Protein AF-A0A3M1WQV7-F1 (afdb_monomer)

Mean predicted aligned error: 16.61 Å

Radius of gyration: 27.79 Å; Cα contacts (8 Å, |Δi|>4): 25; chains: 1; bounding box: 55×57×76 Å

pLDDT: mean 74.97, std 19.87, range [42.56, 97.81]

Structure (mmCIF, N/CA/C/O backbone):
data_AF-A0A3M1WQV7-F1
#
_entry.id   AF-A0A3M1WQV7-F1
#
loop_
_atom_site.group_PDB
_atom_site.id
_atom_site.type_symbol
_atom_site.label_atom_id
_atom_site.label_alt_id
_atom_site.label_comp_id
_atom_site.label_asym_id
_atom_site.label_entity_id
_atom_site.label_seq_id
_atom_site.pdbx_PDB_ins_code
_atom_site.Cartn_x
_atom_site.Cartn_y
_atom_site.Cartn_z
_atom_site.occupancy
_atom_site.B_iso_or_equiv
_atom_site.auth_seq_id
_atom_site.auth_comp_id
_atom_site.auth_asym_id
_atom_site.auth_atom_id
_atom_site.pdbx_PDB_model_num
ATOM 1 N N . MET A 1 1 ? -29.072 -43.225 56.024 1.00 43.00 1 MET A N 1
ATOM 2 C CA . MET A 1 1 ? -28.104 -44.196 55.455 1.00 43.00 1 MET A CA 1
ATOM 3 C C . MET A 1 1 ? -27.394 -43.561 54.267 1.00 43.00 1 MET A C 1
ATOM 5 O O . MET A 1 1 ? -28.014 -43.328 53.242 1.00 43.00 1 MET A O 1
ATOM 9 N N . ILE A 1 2 ? -26.118 -43.218 54.442 1.00 43.78 2 ILE A N 1
ATOM 10 C CA . ILE A 1 2 ? -25.271 -42.478 53.493 1.00 43.78 2 ILE A CA 1
ATOM 11 C C . ILE A 1 2 ? -24.522 -43.495 52.623 1.00 43.78 2 ILE A C 1
ATOM 13 O O . ILE A 1 2 ? -23.682 -44.231 53.141 1.00 43.78 2 ILE A O 1
ATOM 17 N N . LYS A 1 3 ? -24.806 -43.568 51.316 1.00 45.84 3 LYS A N 1
ATOM 18 C CA . LYS A 1 3 ? -23.994 -44.373 50.387 1.00 45.84 3 LYS A CA 1
ATOM 19 C C . LYS A 1 3 ? -22.889 -43.504 49.786 1.00 45.84 3 LYS A C 1
ATOM 21 O O . LYS A 1 3 ? -23.144 -42.578 49.025 1.00 45.84 3 LYS A O 1
ATOM 26 N N . ARG A 1 4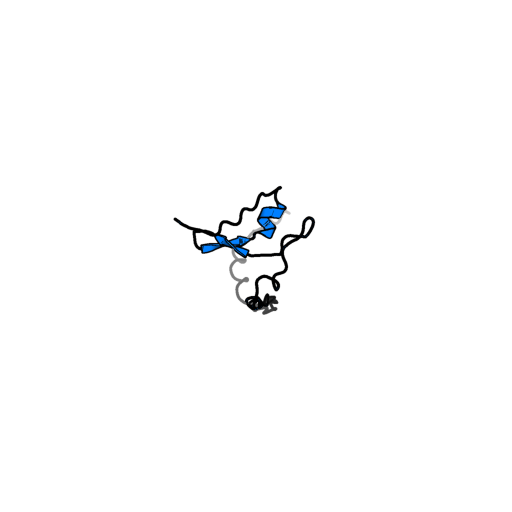 ? -21.653 -43.809 50.187 1.00 48.88 4 ARG A N 1
ATOM 27 C CA . ARG A 1 4 ? -20.410 -43.159 49.756 1.00 48.88 4 ARG A CA 1
ATOM 28 C C . ARG A 1 4 ? -20.194 -43.304 48.249 1.00 48.88 4 ARG A C 1
ATOM 30 O O . ARG A 1 4 ? -20.182 -44.413 47.718 1.00 48.88 4 ARG A O 1
ATOM 37 N N . ALA A 1 5 ? -19.947 -42.168 47.605 1.00 50.50 5 ALA A N 1
ATOM 38 C CA . ALA A 1 5 ? -19.435 -42.061 46.250 1.00 50.50 5 ALA A CA 1
ATOM 39 C C . ALA A 1 5 ? -18.046 -42.712 46.146 1.00 50.50 5 ALA A C 1
ATOM 41 O O . ALA A 1 5 ? -17.135 -42.373 46.901 1.00 50.50 5 ALA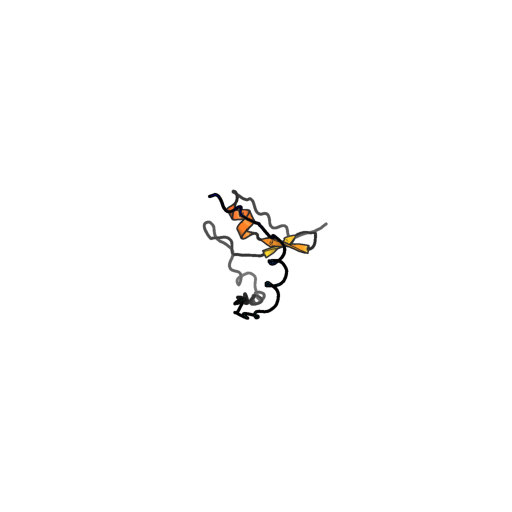 A O 1
ATOM 42 N N . ARG A 1 6 ? -17.874 -43.623 45.187 1.00 53.28 6 ARG A N 1
ATOM 43 C CA . ARG A 1 6 ? -16.564 -44.114 44.749 1.00 53.28 6 ARG A CA 1
ATOM 44 C C . ARG A 1 6 ? -16.288 -43.514 43.376 1.00 53.28 6 ARG A C 1
ATOM 46 O O . ARG A 1 6 ? -16.894 -43.914 42.390 1.00 53.28 6 ARG A O 1
ATOM 53 N N . ARG A 1 7 ? -15.417 -42.503 43.339 1.00 51.78 7 ARG A N 1
ATOM 54 C CA . ARG A 1 7 ? -14.871 -41.928 42.104 1.00 51.78 7 ARG A CA 1
ATOM 55 C C . ARG A 1 7 ? -13.813 -42.904 41.584 1.00 51.78 7 ARG A C 1
ATOM 57 O O . ARG A 1 7 ? -12.832 -43.140 42.279 1.00 51.78 7 ARG A O 1
ATOM 64 N N . CYS A 1 8 ? -14.017 -43.481 40.403 1.00 42.56 8 CYS A N 1
ATOM 65 C CA . CYS A 1 8 ? -13.009 -44.282 39.706 1.00 42.56 8 CYS A CA 1
ATOM 66 C C . CYS A 1 8 ? -12.571 -43.484 38.469 1.00 42.56 8 CYS A C 1
ATOM 68 O O . CYS A 1 8 ? -13.192 -43.531 37.410 1.00 42.56 8 CYS A O 1
ATOM 70 N N . ALA A 1 9 ? -11.576 -42.621 38.676 1.00 53.91 9 ALA A N 1
ATOM 71 C CA . ALA A 1 9 ? -11.070 -41.648 37.714 1.00 53.91 9 ALA A CA 1
ATOM 72 C C . ALA A 1 9 ? -10.002 -42.271 36.801 1.00 53.91 9 ALA A C 1
ATOM 74 O O . ALA A 1 9 ? -8.838 -41.884 36.844 1.00 53.91 9 ALA A O 1
ATOM 75 N N . THR A 1 10 ? -10.376 -43.273 36.004 1.00 55.19 10 THR A N 1
ATOM 76 C CA . THR A 1 10 ? -9.401 -43.957 35.128 1.00 55.19 10 THR A CA 1
ATOM 77 C C . THR A 1 10 ? -9.970 -44.412 33.781 1.00 55.19 10 THR A C 1
ATOM 79 O O . THR A 1 10 ? -9.321 -45.161 33.065 1.00 55.19 10 THR A O 1
ATOM 82 N N . GLY A 1 11 ? -11.165 -43.943 33.402 1.00 48.50 11 GLY A N 1
ATOM 83 C CA . GLY A 1 11 ? -11.864 -44.377 32.179 1.00 48.50 11 GLY A CA 1
ATOM 84 C C . GLY A 1 11 ? -11.984 -43.340 31.055 1.00 48.50 11 GLY A C 1
ATOM 85 O O . GLY A 1 11 ? -12.679 -43.603 30.084 1.00 48.50 11 GLY A O 1
ATOM 86 N N . TRP A 1 12 ? -11.369 -42.158 31.175 1.00 43.09 12 TRP A N 1
ATOM 87 C CA . TRP A 1 12 ? -11.571 -41.046 30.221 1.00 43.09 12 TRP A CA 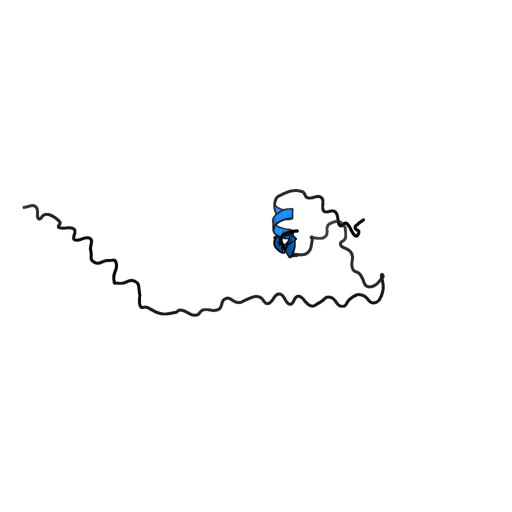1
ATOM 88 C C . TRP A 1 12 ? -10.462 -40.883 29.171 1.00 43.09 12 TRP A C 1
ATOM 90 O O . TRP A 1 12 ? -10.616 -40.101 28.240 1.00 43.09 12 TRP A O 1
ATOM 100 N N . VAL A 1 13 ? -9.360 -41.628 29.277 1.00 52.09 13 VAL A N 1
ATOM 101 C CA . VAL A 1 13 ? -8.191 -41.450 28.392 1.00 52.09 13 VAL A CA 1
ATOM 102 C C . VAL A 1 13 ? -8.311 -42.238 27.074 1.00 52.09 13 VAL A C 1
ATOM 104 O O . VAL A 1 13 ? -7.563 -41.985 26.139 1.00 52.09 13 VAL A O 1
ATOM 107 N N . VAL A 1 14 ? -9.280 -43.151 26.940 1.00 55.16 14 VAL A N 1
ATOM 108 C CA . VAL A 1 14 ? -9.330 -44.111 25.812 1.00 55.16 14 VAL A CA 1
ATOM 109 C C . VAL A 1 14 ? -10.509 -43.874 24.841 1.00 55.16 14 VAL A C 1
ATOM 111 O O . VAL A 1 14 ? -10.645 -44.589 23.856 1.00 55.16 14 VAL A O 1
ATOM 114 N N . LEU A 1 15 ? -11.332 -42.833 25.034 1.00 49.44 15 LEU A N 1
ATOM 115 C CA . LEU A 1 15 ? -12.509 -42.539 24.184 1.00 49.44 15 LEU A CA 1
ATOM 116 C C . LEU A 1 15 ? -12.312 -41.358 23.202 1.00 49.44 15 LEU A C 1
ATOM 118 O O . LEU A 1 15 ? -13.283 -40.806 22.699 1.00 49.44 15 LEU A O 1
ATOM 122 N N . LEU A 1 16 ? -11.076 -40.929 22.928 1.00 54.38 16 LEU A N 1
ATOM 123 C CA . LEU A 1 16 ? -10.809 -39.663 22.216 1.00 54.38 16 LEU A CA 1
ATOM 124 C C . LEU A 1 16 ? -9.932 -39.801 20.962 1.00 54.38 16 LEU A C 1
ATOM 126 O O . LEU A 1 16 ? -9.248 -38.852 20.594 1.00 54.38 16 LEU A O 1
ATOM 130 N N . LEU A 1 17 ? -9.924 -40.967 20.302 1.00 54.59 17 LEU A N 1
ATOM 131 C CA . LEU A 1 17 ? -9.009 -41.195 19.173 1.00 54.59 17 LEU A CA 1
ATOM 132 C C . LEU A 1 17 ? -9.612 -41.646 17.842 1.00 54.59 17 LEU A C 1
ATOM 134 O O . LEU A 1 17 ? -8.868 -41.707 16.871 1.00 54.59 17 LEU A O 1
ATOM 138 N N . ILE A 1 18 ? -10.913 -41.923 17.716 1.00 58.59 18 ILE A N 1
ATOM 139 C CA . ILE A 1 18 ? -11.437 -42.395 16.422 1.00 58.59 18 ILE A CA 1
ATOM 140 C C . ILE A 1 18 ? -12.858 -41.886 16.175 1.00 58.59 18 ILE A C 1
ATOM 142 O O . ILE A 1 18 ? -13.821 -42.611 16.376 1.00 58.59 18 ILE A O 1
ATOM 146 N N . LEU A 1 19 ? -12.981 -40.635 15.729 1.00 52.44 19 LEU A N 1
ATOM 147 C CA . LEU A 1 19 ? -14.093 -40.154 14.902 1.00 52.44 19 LEU A CA 1
ATOM 148 C C . LEU A 1 19 ? -13.592 -38.961 14.074 1.00 52.44 19 LEU A C 1
ATOM 150 O O . LEU A 1 19 ? -13.637 -37.810 14.494 1.00 52.44 19 LEU A O 1
ATOM 154 N N . SER A 1 20 ? -13.090 -39.312 12.885 1.00 51.59 20 SER A N 1
ATOM 155 C CA . SER A 1 20 ? -13.412 -38.657 11.608 1.00 51.59 20 SER A CA 1
ATOM 156 C C . SER A 1 20 ? -13.296 -37.130 11.594 1.00 51.59 20 SER A C 1
ATOM 158 O O . SER A 1 20 ? -14.224 -36.411 11.942 1.00 51.59 20 SER A O 1
ATOM 160 N N . VAL A 1 21 ? -12.152 -36.588 11.175 1.00 58.44 21 VAL A N 1
ATOM 161 C CA . VAL A 1 21 ? -11.898 -36.330 9.740 1.00 58.44 21 VAL A CA 1
ATOM 162 C C . VAL A 1 21 ? -13.095 -35.609 9.102 1.00 58.44 21 VAL A C 1
ATOM 164 O O . VAL A 1 21 ? -13.757 -36.121 8.206 1.00 58.44 21 VAL A O 1
ATOM 167 N N . GLY A 1 22 ? -13.383 -34.406 9.598 1.00 50.22 22 GLY A N 1
ATOM 168 C CA . GLY A 1 22 ? -14.128 -33.397 8.858 1.00 50.22 22 GLY A CA 1
ATOM 169 C C . GLY A 1 22 ? -13.141 -32.599 8.015 1.00 50.22 22 GLY A C 1
ATOM 170 O O . GLY A 1 22 ? -12.529 -31.656 8.508 1.00 50.22 22 GLY A O 1
ATOM 171 N N . TRP A 1 23 ? -12.959 -32.995 6.756 1.00 55.50 23 TRP A N 1
ATOM 172 C CA . TRP A 1 23 ? -12.460 -32.070 5.744 1.00 55.50 23 TRP A CA 1
ATOM 173 C C . TRP A 1 23 ? -13.530 -30.997 5.585 1.00 55.50 23 TRP A C 1
ATOM 175 O O . TRP A 1 23 ? -14.649 -31.308 5.190 1.00 55.50 23 TRP A O 1
ATOM 185 N N . SER A 1 24 ? -13.217 -29.748 5.896 1.00 54.47 24 SER A N 1
ATOM 186 C CA . SER A 1 24 ? -14.028 -28.645 5.398 1.00 54.47 24 S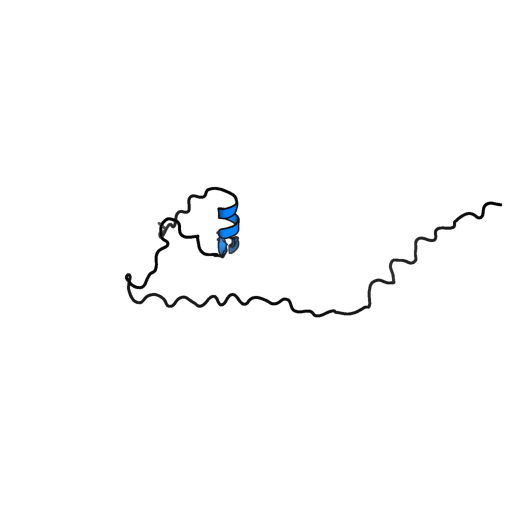ER A CA 1
ATOM 187 C C . SER A 1 24 ? -13.121 -27.468 5.122 1.00 54.47 24 SER A C 1
ATOM 189 O O . SER A 1 24 ? -12.773 -26.717 6.028 1.00 54.47 24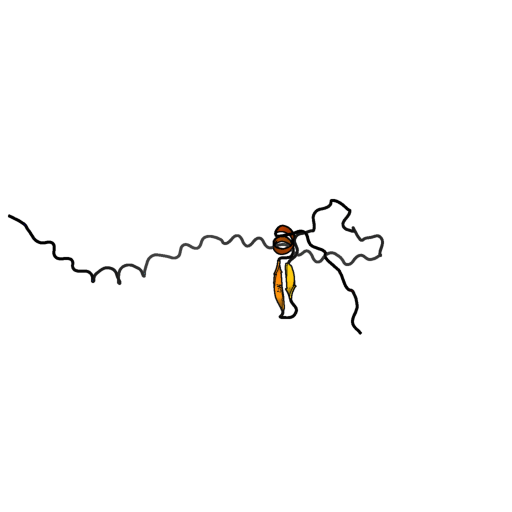 SER A O 1
ATOM 191 N N . GLN A 1 25 ? -12.708 -27.411 3.854 1.00 54.94 25 GLN A N 1
ATOM 192 C CA . GLN A 1 25 ? -12.396 -26.210 3.091 1.00 54.94 25 GLN A CA 1
ATOM 193 C C . GLN A 1 25 ? -11.849 -25.043 3.926 1.00 54.94 25 GLN A C 1
ATOM 195 O O . GLN A 1 25 ? -12.577 -24.162 4.374 1.00 54.94 25 GLN A O 1
ATOM 200 N N . GLY A 1 26 ? -10.527 -24.999 4.078 1.00 48.66 26 GLY A N 1
ATOM 201 C CA . GLY A 1 26 ? -9.886 -23.695 4.109 1.00 48.66 26 GLY A CA 1
ATOM 202 C C . GLY A 1 26 ? -10.027 -23.125 2.705 1.00 48.66 26 GLY A C 1
ATOM 203 O O . GLY A 1 26 ? -9.299 -23.559 1.810 1.00 48.66 26 GLY A O 1
ATOM 204 N N . ASP A 1 27 ? -10.979 -22.216 2.498 1.00 56.97 27 ASP A N 1
ATOM 205 C CA . ASP A 1 27 ? -10.991 -21.347 1.326 1.00 56.97 27 ASP A CA 1
ATOM 206 C C . ASP A 1 27 ? -9.716 -20.508 1.395 1.00 56.97 27 ASP A C 1
ATOM 208 O O . ASP A 1 27 ? -9.654 -19.437 1.994 1.00 56.97 27 ASP A O 1
ATOM 212 N N . GLY A 1 28 ? -8.634 -21.062 0.853 1.00 52.97 28 GLY A N 1
ATOM 213 C CA . GLY A 1 28 ? -7.442 -20.303 0.563 1.00 52.97 28 GLY A CA 1
ATOM 214 C C . GLY A 1 28 ? -7.837 -19.306 -0.505 1.00 52.97 28 GLY A C 1
ATOM 215 O O . GLY A 1 28 ? -7.837 -19.655 -1.687 1.00 52.97 28 GLY A 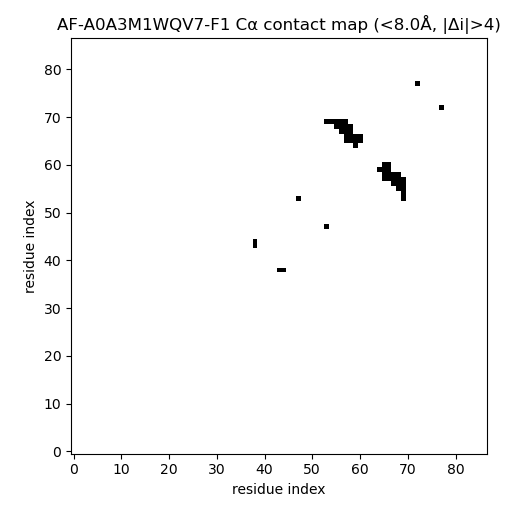O 1
ATOM 216 N N . GLU A 1 29 ? -8.190 -18.088 -0.091 1.00 56.06 29 GLU A N 1
ATOM 217 C CA . GLU A 1 29 ? -8.158 -16.920 -0.955 1.00 56.06 29 GLU A CA 1
ATOM 218 C C . GLU A 1 29 ? -6.771 -16.909 -1.593 1.00 56.06 29 GLU A C 1
ATOM 220 O O . GLU A 1 29 ? -5.764 -16.516 -1.000 1.00 56.06 29 GLU A O 1
ATOM 225 N N . ARG A 1 30 ? -6.690 -17.439 -2.814 1.00 55.25 30 ARG A N 1
ATOM 226 C CA . ARG A 1 30 ? -5.545 -17.227 -3.674 1.00 55.25 30 ARG A CA 1
ATOM 227 C C . ARG A 1 30 ? -5.606 -15.747 -3.986 1.00 55.25 30 ARG A C 1
ATOM 229 O O . ARG A 1 30 ? -6.268 -15.347 -4.938 1.00 55.25 30 ARG A O 1
ATOM 236 N N . SER A 1 31 ? -4.939 -14.941 -3.165 1.00 58.88 31 SER A N 1
ATOM 237 C CA . SER A 1 31 ? -4.522 -13.603 -3.542 1.00 58.88 31 SER A CA 1
ATOM 238 C C . SER A 1 31 ? -3.808 -13.775 -4.868 1.00 58.88 31 SER A C 1
ATOM 240 O O . SER A 1 31 ? -2.671 -14.248 -4.923 1.00 58.88 31 SER A O 1
ATOM 242 N N . HIS A 1 32 ? -4.522 -13.499 -5.957 1.00 50.12 32 HIS A N 1
ATOM 243 C CA . HIS A 1 32 ? -3.942 -13.390 -7.273 1.00 50.12 32 HIS A CA 1
ATOM 244 C C . HIS A 1 32 ? -2.980 -12.219 -7.157 1.00 50.12 32 HIS A C 1
ATOM 246 O O . HIS A 1 32 ? -3.353 -11.070 -7.381 1.00 50.12 32 HIS A O 1
ATOM 252 N N . HIS A 1 33 ? -1.738 -12.503 -6.768 1.00 54.81 33 HIS A N 1
ATOM 253 C CA . HIS A 1 33 ? -0.631 -11.589 -6.933 1.00 54.81 33 HIS A CA 1
ATOM 254 C C . HIS A 1 33 ? -0.400 -11.535 -8.440 1.00 54.81 33 HIS A C 1
ATOM 256 O O . HIS A 1 33 ? 0.517 -12.152 -8.977 1.00 54.81 33 HIS A O 1
ATOM 262 N N . ARG A 1 34 ? -1.323 -10.880 -9.156 1.00 59.12 34 ARG A N 1
ATOM 263 C CA . ARG A 1 34 ? -1.165 -10.533 -10.556 1.00 59.12 34 ARG A CA 1
ATOM 264 C C . ARG A 1 34 ? 0.145 -9.773 -10.563 1.00 59.12 34 ARG A C 1
ATOM 266 O O . ARG A 1 34 ? 0.236 -8.721 -9.936 1.00 59.12 34 ARG A O 1
ATOM 273 N N . ALA A 1 35 ? 1.182 -10.371 -11.144 1.00 61.09 35 ALA A N 1
ATOM 274 C CA . ALA A 1 35 ? 2.408 -9.650 -11.406 1.00 61.09 35 ALA A CA 1
ATOM 275 C C . ALA A 1 35 ? 1.957 -8.408 -12.170 1.00 61.09 35 ALA A C 1
ATOM 277 O O . ALA A 1 35 ? 1.402 -8.528 -13.267 1.00 61.09 35 ALA A O 1
ATOM 278 N N . ALA A 1 36 ? 2.025 -7.248 -11.514 1.00 65.75 36 ALA A N 1
ATOM 279 C CA . ALA A 1 36 ? 1.690 -6.000 -12.163 1.00 65.75 36 ALA A CA 1
ATOM 280 C C . ALA A 1 36 ? 2.568 -5.956 -13.411 1.00 65.75 36 ALA A C 1
ATOM 282 O O . ALA A 1 36 ? 3.773 -6.212 -13.318 1.00 65.75 36 ALA A O 1
ATOM 283 N N . ALA A 1 37 ? 1.950 -5.751 -14.576 1.00 75.31 37 ALA A N 1
ATOM 284 C CA . ALA A 1 37 ? 2.717 -5.559 -15.793 1.00 75.31 37 ALA A CA 1
ATOM 285 C C . ALA A 1 37 ? 3.727 -4.451 -15.492 1.00 75.31 37 ALA A C 1
ATOM 287 O O . ALA A 1 37 ? 3.333 -3.403 -14.973 1.00 75.31 37 ALA A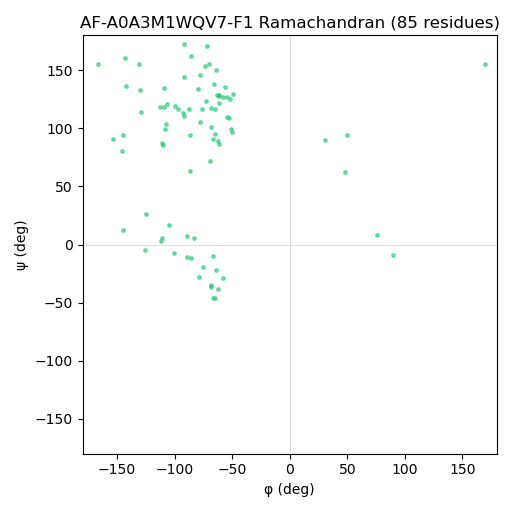 O 1
ATOM 288 N N . ILE A 1 38 ? 5.016 -4.721 -15.711 1.00 79.44 38 ILE A N 1
ATOM 289 C CA . ILE A 1 38 ? 6.026 -3.691 -15.498 1.00 79.44 38 ILE A CA 1
ATOM 290 C C . ILE A 1 38 ? 5.676 -2.562 -16.472 1.00 79.44 38 ILE A C 1
ATOM 292 O O . ILE A 1 38 ? 5.572 -2.839 -17.669 1.00 79.44 38 ILE A O 1
ATOM 296 N N . PRO A 1 39 ? 5.434 -1.336 -15.979 1.00 83.62 39 PRO A N 1
ATOM 297 C CA . PRO A 1 39 ? 5.058 -0.219 -16.834 1.00 83.62 39 PRO A CA 1
ATOM 298 C C . PRO A 1 39 ? 6.110 -0.009 -17.927 1.00 83.62 39 PRO A C 1
ATOM 300 O O . PRO A 1 39 ? 7.308 -0.037 -17.637 1.00 83.62 39 PRO A O 1
ATOM 303 N N . ASN A 1 40 ? 5.684 0.208 -19.174 1.00 88.38 40 ASN A N 1
ATOM 304 C CA . ASN A 1 40 ? 6.619 0.420 -20.288 1.00 88.38 40 ASN A CA 1
ATOM 305 C C . ASN A 1 40 ? 7.247 1.818 -20.244 1.00 88.38 40 ASN A C 1
ATOM 307 O O . ASN A 1 40 ? 8.290 2.067 -20.850 1.00 88.38 40 ASN A O 1
ATOM 311 N N . SER A 1 41 ? 6.611 2.740 -19.521 1.00 88.56 41 SER A N 1
ATOM 312 C CA . SER A 1 41 ? 7.058 4.114 -19.354 1.00 88.56 41 SER A CA 1
ATOM 313 C C . SER A 1 41 ? 6.773 4.636 -17.946 1.00 88.56 41 SER A C 1
ATOM 315 O O . SER A 1 41 ? 5.907 4.141 -17.224 1.00 88.56 41 SER A O 1
ATOM 317 N N . ALA A 1 42 ? 7.479 5.699 -17.556 1.00 83.44 42 ALA A N 1
ATOM 318 C CA . ALA A 1 42 ? 7.274 6.357 -16.266 1.00 83.44 42 ALA A CA 1
ATOM 319 C C . ALA A 1 42 ? 5.906 7.059 -16.131 1.00 83.44 42 ALA A C 1
ATOM 321 O O . ALA A 1 42 ? 5.562 7.484 -15.038 1.00 83.44 42 ALA A O 1
ATOM 322 N N . HIS A 1 43 ? 5.131 7.198 -17.211 1.00 82.56 43 HIS A N 1
ATOM 323 C CA . HIS A 1 43 ? 3.788 7.789 -17.163 1.00 82.56 43 HIS A CA 1
ATOM 324 C C . HIS A 1 43 ? 2.692 6.745 -16.897 1.00 82.56 43 HIS A C 1
ATOM 326 O O . HIS A 1 43 ? 1.558 7.108 -16.612 1.00 82.56 43 HIS A O 1
ATOM 332 N N . GLU A 1 44 ? 3.023 5.454 -16.968 1.00 86.75 44 GLU A N 1
ATOM 333 C CA . GLU A 1 44 ? 2.090 4.339 -16.756 1.00 86.75 44 GLU A CA 1
ATOM 334 C C . GLU A 1 44 ? 2.000 3.897 -15.280 1.00 86.75 44 GLU A C 1
ATOM 336 O O . GLU A 1 44 ? 1.367 2.888 -14.970 1.00 86.75 44 GLU A O 1
ATOM 341 N N . ILE A 1 45 ? 2.630 4.631 -14.353 1.00 83.56 45 ILE A N 1
ATOM 342 C CA . ILE A 1 45 ? 2.517 4.385 -12.908 1.00 83.56 45 ILE A CA 1
ATOM 343 C C . ILE A 1 45 ? 1.381 5.204 -12.283 1.00 83.56 45 ILE A C 1
ATOM 345 O O . ILE A 1 45 ? 1.174 6.366 -12.622 1.00 83.56 45 ILE A O 1
ATOM 349 N N . CYS A 1 46 ? 0.700 4.618 -11.296 1.00 84.75 46 CYS A N 1
ATOM 350 C CA . CYS A 1 46 ? -0.290 5.301 -10.461 1.00 84.75 46 CYS A CA 1
ATOM 351 C C . CYS A 1 46 ? 0.288 5.489 -9.045 1.00 84.75 46 CYS A C 1
ATOM 353 O O . CYS A 1 46 ? 0.307 4.521 -8.279 1.00 84.75 46 CYS A O 1
ATOM 355 N N . PRO A 1 47 ? 0.822 6.674 -8.692 1.00 86.31 47 PRO A N 1
ATOM 356 C CA . PRO A 1 47 ? 1.340 6.927 -7.349 1.00 86.31 47 PRO A CA 1
ATOM 357 C C . PRO A 1 47 ? 0.208 7.011 -6.317 1.00 86.31 47 PRO A C 1
ATOM 359 O O . PRO A 1 47 ? -0.915 7.376 -6.654 1.00 86.31 47 PRO A O 1
ATOM 362 N N . LEU A 1 48 ? 0.530 6.727 -5.052 1.00 89.38 48 LEU A N 1
ATOM 363 C CA . LEU A 1 48 ? -0.397 6.920 -3.935 1.00 89.38 48 LEU A CA 1
ATOM 364 C C . LEU A 1 48 ? -0.558 8.422 -3.645 1.00 89.38 48 LEU A C 1
ATOM 366 O O . LEU A 1 48 ? 0.434 9.110 -3.388 1.00 89.38 48 LEU A O 1
ATOM 370 N N . LEU A 1 49 ? -1.792 8.925 -3.674 1.00 92.19 49 LEU A N 1
ATOM 371 C CA . LEU A 1 49 ? -2.106 10.329 -3.397 1.00 92.19 49 LEU A CA 1
ATOM 372 C C . LEU A 1 49 ? -2.291 10.598 -1.895 1.00 92.19 49 LEU A C 1
ATOM 374 O O . LEU A 1 49 ? -2.524 9.702 -1.083 1.00 92.19 49 LEU A O 1
ATOM 378 N N . VAL A 1 50 ? -2.212 11.874 -1.507 1.00 93.62 50 VAL A N 1
ATOM 379 C CA . VAL A 1 50 ? -2.472 12.294 -0.122 1.00 93.62 50 VAL A CA 1
ATOM 380 C C . VAL A 1 50 ? -3.924 11.984 0.248 1.00 93.62 50 VAL A C 1
ATOM 382 O O . VAL A 1 50 ? -4.850 12.383 -0.451 1.00 93.62 50 VAL A O 1
ATOM 385 N N . GLY A 1 51 ? -4.114 11.295 1.374 1.00 93.94 51 GLY A N 1
ATOM 386 C CA . GLY A 1 51 ? -5.430 10.867 1.855 1.00 93.94 51 GLY A CA 1
ATOM 387 C C . GLY A 1 51 ? -5.869 9.491 1.348 1.00 93.94 51 GLY A C 1
ATOM 388 O O . GLY A 1 51 ? -6.847 8.948 1.863 1.00 93.94 51 GLY A O 1
ATOM 389 N N . GLU A 1 52 ? -5.144 8.887 0.403 1.00 93.75 52 GLU A N 1
ATOM 390 C CA . GLU A 1 52 ? -5.397 7.506 -0.000 1.00 93.75 52 GLU A CA 1
ATOM 391 C C . GLU A 1 52 ? -4.926 6.506 1.059 1.00 93.75 52 GLU A C 1
ATOM 393 O O . GLU A 1 52 ? -4.018 6.754 1.858 1.00 93.75 52 GLU A O 1
ATOM 398 N N . ARG A 1 53 ? -5.565 5.332 1.066 1.00 91.62 53 ARG A N 1
ATOM 399 C CA . ARG A 1 53 ? -5.186 4.239 1.961 1.00 91.62 53 ARG A CA 1
ATOM 400 C C . ARG A 1 53 ? -3.972 3.515 1.405 1.00 91.62 53 ARG A C 1
ATOM 402 O O . ARG A 1 53 ? -3.961 3.123 0.242 1.00 91.62 53 ARG A O 1
ATOM 409 N N . VAL A 1 54 ? -2.997 3.258 2.273 1.00 92.50 54 VAL A N 1
ATOM 410 C CA . VAL A 1 54 ? -1.857 2.398 1.944 1.00 92.50 54 VAL A CA 1
ATOM 411 C C . VAL A 1 54 ? -2.384 1.014 1.532 1.00 92.50 54 VAL A C 1
ATOM 413 O O . VAL A 1 54 ? -3.169 0.429 2.288 1.00 92.50 54 VAL A O 1
ATOM 416 N N . PRO A 1 55 ? -1.989 0.482 0.362 1.00 90.62 55 PRO A N 1
ATOM 417 C CA . PRO A 1 55 ? -2.442 -0.826 -0.094 1.00 90.62 55 PRO A CA 1
ATOM 418 C C . PRO A 1 55 ? -1.947 -1.936 0.835 1.00 90.62 55 PRO A C 1
ATOM 420 O O . PRO A 1 55 ? -0.873 -1.842 1.435 1.00 90.62 55 PRO A O 1
ATOM 423 N N . SER A 1 56 ? -2.726 -3.013 0.931 1.00 92.19 56 SER A N 1
ATOM 424 C CA . SER A 1 56 ? -2.339 -4.181 1.716 1.00 92.19 56 SER A CA 1
ATOM 425 C C . SER A 1 56 ? -1.158 -4.896 1.078 1.00 92.19 56 SER A C 1
ATOM 427 O O . SER A 1 56 ? -1.248 -5.389 -0.045 1.00 92.19 56 SER A O 1
ATOM 429 N N . VAL A 1 57 ? -0.039 -4.938 1.802 1.00 93.06 57 VAL A N 1
ATOM 430 C CA . VAL A 1 57 ? 1.203 -5.551 1.331 1.00 93.06 57 VAL A CA 1
ATOM 431 C C . VAL A 1 57 ? 1.922 -6.270 2.466 1.00 93.06 57 VAL A C 1
ATOM 433 O O . VAL A 1 57 ? 2.061 -5.757 3.579 1.00 93.06 57 VAL A O 1
ATOM 436 N N . THR A 1 58 ? 2.417 -7.466 2.160 1.00 95.44 58 THR A N 1
ATOM 437 C CA . THR A 1 58 ? 3.332 -8.210 3.025 1.00 95.44 58 THR A CA 1
ATOM 438 C C . THR A 1 58 ? 4.753 -8.023 2.512 1.00 95.44 58 THR A C 1
ATOM 440 O O . THR A 1 58 ? 5.074 -8.385 1.381 1.00 95.44 58 THR A O 1
ATOM 443 N N . LEU A 1 59 ? 5.608 -7.447 3.350 1.00 95.50 59 LEU A N 1
ATOM 444 C CA . LEU A 1 59 ? 7.031 -7.274 3.087 1.00 95.50 59 LEU A CA 1
ATOM 445 C C . LEU A 1 59 ? 7.823 -8.466 3.631 1.00 95.50 59 LEU A C 1
ATOM 447 O O . LEU A 1 59 ? 7.296 -9.322 4.344 1.00 95.50 59 LEU A O 1
ATOM 451 N N . LYS A 1 60 ? 9.115 -8.503 3.317 1.00 96.25 60 LYS A N 1
ATOM 452 C CA . LYS A 1 60 ? 10.071 -9.420 3.940 1.00 96.25 60 LYS A CA 1
ATOM 453 C C . LYS A 1 60 ? 11.003 -8.623 4.841 1.00 96.25 60 LYS A C 1
ATOM 455 O O . LYS A 1 60 ? 11.494 -7.571 4.436 1.00 96.25 60 LYS A O 1
ATOM 460 N N . THR A 1 61 ? 11.242 -9.112 6.052 1.00 95.81 61 THR A N 1
ATOM 461 C CA . THR A 1 61 ? 12.301 -8.574 6.911 1.00 95.81 61 THR A CA 1
ATOM 462 C C . THR A 1 61 ? 13.675 -8.981 6.379 1.00 95.81 61 THR A C 1
ATOM 464 O O . THR A 1 61 ? 13.785 -9.835 5.497 1.00 95.81 61 THR A O 1
ATOM 467 N N . VAL A 1 62 ? 14.737 -8.411 6.955 1.00 93.81 62 VAL A N 1
ATOM 468 C CA . VAL A 1 62 ? 16.129 -8.785 6.644 1.00 93.81 62 VAL A CA 1
ATOM 469 C C . VAL A 1 62 ? 16.420 -10.270 6.890 1.00 93.81 62 VAL A C 1
ATOM 471 O O . VAL A 1 62 ? 17.207 -10.866 6.166 1.00 93.81 62 VAL A O 1
ATOM 474 N N . ASP A 1 63 ? 15.710 -10.892 7.836 1.00 97.00 63 ASP A N 1
ATOM 475 C CA . ASP A 1 63 ? 15.806 -12.329 8.131 1.00 97.00 63 ASP A CA 1
ATOM 476 C C . ASP A 1 63 ? 14.942 -13.194 7.189 1.00 97.00 63 ASP A C 1
ATOM 478 O O . ASP A 1 63 ? 14.756 -14.385 7.425 1.00 97.00 63 ASP A O 1
ATOM 482 N N . GLY A 1 64 ? 14.308 -12.594 6.176 1.00 96.31 64 GLY A N 1
ATOM 483 C CA . GLY A 1 64 ? 13.403 -13.278 5.251 1.00 96.31 64 GLY A CA 1
ATOM 484 C C . GLY A 1 64 ? 12.016 -13.604 5.818 1.00 96.31 64 GLY A C 1
ATOM 485 O O . GLY A 1 64 ? 11.239 -14.292 5.156 1.00 96.31 64 GLY A O 1
ATOM 486 N N . ARG A 1 65 ? 11.669 -13.112 7.015 1.00 97.81 65 ARG A N 1
ATOM 487 C CA . ARG A 1 65 ? 10.357 -13.358 7.638 1.00 97.81 65 ARG A CA 1
ATOM 488 C C . ARG A 1 65 ? 9.274 -12.467 7.018 1.00 97.81 65 ARG A C 1
ATOM 490 O O . ARG A 1 65 ? 9.573 -11.325 6.666 1.00 97.81 65 ARG A O 1
ATOM 497 N N . PRO A 1 66 ? 8.021 -12.939 6.903 1.00 97.38 66 PRO A N 1
ATOM 498 C CA . PRO A 1 66 ? 6.921 -12.099 6.447 1.00 97.38 66 PRO A CA 1
ATOM 499 C C . PRO A 1 66 ? 6.635 -10.982 7.459 1.00 97.38 66 PRO A C 1
ATOM 501 O O . PRO A 1 66 ? 6.621 -11.208 8.669 1.00 97.38 66 PRO A O 1
ATOM 504 N N . PHE A 1 67 ? 6.391 -9.777 6.954 1.00 97.12 67 PHE A N 1
ATOM 505 C CA . PHE A 1 67 ? 6.035 -8.598 7.733 1.00 97.12 67 PHE A CA 1
ATOM 506 C C . PHE A 1 67 ? 4.779 -7.955 7.147 1.00 97.12 67 PHE A C 1
ATOM 508 O O . PHE A 1 67 ? 4.798 -7.449 6.026 1.00 97.12 67 PHE A O 1
ATOM 515 N N . ASP A 1 68 ? 3.683 -7.975 7.902 1.00 96.94 68 ASP A N 1
ATOM 516 C CA . ASP A 1 68 ? 2.436 -7.315 7.516 1.00 96.94 68 ASP A CA 1
ATOM 517 C C . ASP A 1 68 ? 2.541 -5.803 7.763 1.00 96.94 68 ASP A C 1
ATOM 519 O O . ASP A 1 68 ? 2.503 -5.328 8.905 1.00 96.94 68 ASP A O 1
ATOM 523 N N . LEU A 1 69 ? 2.686 -5.042 6.675 1.00 96.75 69 LEU A N 1
ATOM 524 C CA . LEU A 1 69 ? 2.805 -3.591 6.746 1.00 96.75 69 LEU A CA 1
ATOM 525 C C . LEU A 1 69 ? 1.492 -2.936 7.197 1.00 96.75 69 LEU A C 1
ATOM 527 O O . LEU A 1 69 ? 1.522 -1.967 7.956 1.00 96.75 69 LEU A O 1
ATOM 531 N N . SER A 1 70 ? 0.343 -3.464 6.769 1.00 95.12 70 SER A N 1
ATOM 532 C CA . SER A 1 70 ? -0.970 -2.912 7.110 1.00 95.12 70 SER A CA 1
ATOM 533 C C . SER A 1 70 ? -1.247 -3.029 8.603 1.00 95.12 70 SER A C 1
ATOM 535 O O . SER A 1 70 ? -1.633 -2.043 9.235 1.00 95.12 70 SER A O 1
ATOM 537 N N . ALA A 1 71 ? -0.971 -4.197 9.188 1.00 95.88 71 ALA A N 1
ATOM 538 C CA . ALA A 1 71 ? -1.094 -4.399 10.628 1.00 95.88 71 ALA A CA 1
ATOM 539 C C . ALA A 1 71 ? -0.144 -3.483 11.417 1.00 95.88 71 ALA A C 1
ATOM 541 O O . ALA A 1 71 ? -0.515 -2.955 12.466 1.00 95.88 71 ALA A O 1
ATOM 542 N N . ALA A 1 72 ? 1.077 -3.258 10.922 1.00 95.75 72 ALA A N 1
ATOM 543 C CA . ALA A 1 72 ? 2.044 -2.389 11.585 1.00 95.75 72 ALA A CA 1
ATOM 544 C C . ALA A 1 72 ? 1.610 -0.912 11.594 1.00 95.75 72 ALA A C 1
ATOM 546 O O . ALA A 1 72 ? 1.667 -0.275 12.649 1.00 95.75 72 ALA A O 1
ATOM 547 N N . ILE A 1 73 ? 1.142 -0.389 10.454 1.00 95.69 73 ILE A N 1
ATOM 548 C CA . ILE A 1 73 ? 0.697 1.007 10.307 1.00 95.69 73 ILE A CA 1
ATOM 549 C C . ILE A 1 73 ? -0.591 1.269 11.101 1.00 95.69 73 ILE A C 1
ATOM 551 O O . ILE A 1 73 ? -0.742 2.336 11.690 1.00 95.69 73 ILE A O 1
ATOM 555 N N . ALA A 1 74 ? -1.502 0.295 11.190 1.00 95.06 74 ALA A N 1
ATOM 556 C CA . ALA A 1 74 ? -2.751 0.445 11.942 1.00 95.06 74 ALA A CA 1
ATOM 557 C C . ALA A 1 74 ? -2.540 0.652 13.455 1.00 95.06 74 ALA A C 1
ATOM 559 O O . ALA A 1 74 ? -3.414 1.180 14.140 1.00 95.06 74 ALA A O 1
ATOM 560 N N . ARG A 1 75 ? -1.384 0.246 13.997 1.00 97.50 75 ARG A N 1
ATOM 561 C CA . ARG A 1 75 ? -1.100 0.326 15.439 1.00 97.50 75 ARG A CA 1
ATOM 562 C C . ARG A 1 75 ? -0.704 1.718 15.916 1.00 97.50 75 ARG A C 1
ATOM 564 O O . ARG A 1 75 ? -0.863 2.002 17.101 1.00 97.50 75 ARG A O 1
ATOM 571 N N . LYS A 1 76 ? -0.104 2.542 15.053 1.00 97.12 76 LYS A N 1
ATOM 572 C CA . LYS A 1 76 ? 0.389 3.881 15.408 1.00 97.12 76 LYS A CA 1
ATOM 573 C C . LYS A 1 76 ? 0.715 4.717 14.169 1.00 97.12 76 LYS A C 1
ATOM 575 O O . LYS A 1 76 ? 1.095 4.147 13.144 1.00 97.12 76 LYS A O 1
ATOM 580 N N . PRO A 1 77 ? 0.677 6.060 14.280 1.00 97.12 77 PRO A N 1
ATOM 581 C CA . PRO A 1 77 ? 1.205 6.939 13.243 1.00 97.12 77 PRO A CA 1
ATOM 582 C C . PRO A 1 77 ? 2.619 6.512 12.835 1.00 97.12 77 PRO A C 1
ATOM 584 O O . PRO A 1 77 ? 3.475 6.272 13.689 1.00 97.12 77 PRO A O 1
ATOM 587 N N . THR A 1 78 ? 2.836 6.362 11.532 1.00 96.44 78 THR A N 1
ATOM 588 C CA . THR A 1 78 ? 4.035 5.732 10.973 1.00 96.44 78 THR A CA 1
ATOM 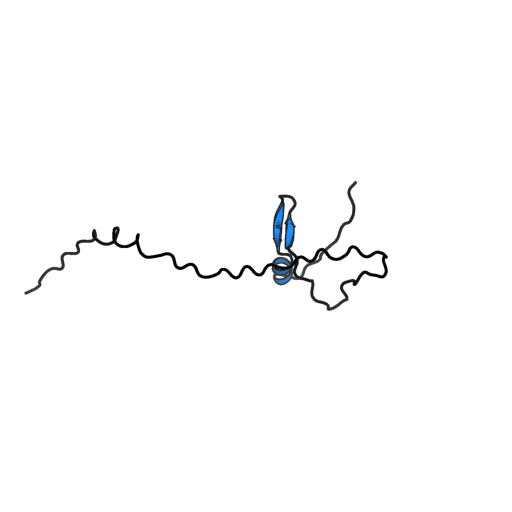589 C C . THR A 1 78 ? 4.636 6.624 9.896 1.00 96.44 78 THR A C 1
ATOM 591 O O . THR A 1 78 ? 3.927 7.090 9.010 1.00 96.44 78 THR A O 1
ATOM 594 N N . VAL A 1 79 ? 5.953 6.824 9.954 1.00 96.56 79 VAL A N 1
ATOM 595 C CA . VAL A 1 79 ? 6.734 7.412 8.861 1.00 96.56 79 VAL A CA 1
ATOM 596 C C . VAL A 1 79 ? 7.356 6.261 8.075 1.00 96.56 79 VAL A C 1
ATOM 598 O O . VAL A 1 79 ? 8.141 5.495 8.631 1.00 96.56 79 VAL A O 1
ATOM 601 N N . LEU A 1 80 ? 6.984 6.119 6.801 1.00 94.31 80 LEU A N 1
ATOM 602 C CA . LEU A 1 80 ? 7.499 5.084 5.903 1.00 94.31 80 LEU A CA 1
ATOM 603 C C . LEU A 1 80 ? 8.459 5.714 4.891 1.00 94.31 80 LEU A C 1
ATOM 605 O O . LEU A 1 80 ? 8.069 6.595 4.132 1.00 94.31 80 LEU A O 1
ATOM 609 N N . ILE A 1 81 ? 9.707 5.248 4.876 1.00 93.25 81 ILE A N 1
ATOM 610 C CA . ILE A 1 81 ? 10.758 5.746 3.983 1.00 93.25 81 ILE A CA 1
ATOM 611 C C . ILE A 1 81 ? 11.118 4.629 3.002 1.00 93.25 81 ILE A C 1
ATOM 613 O O . ILE A 1 81 ? 11.597 3.573 3.414 1.00 93.25 81 ILE A O 1
ATOM 617 N N . PHE A 1 82 ? 10.907 4.863 1.704 1.00 89.94 82 PHE A N 1
ATOM 618 C CA . PHE A 1 82 ? 11.430 3.994 0.651 1.00 89.94 82 PHE A CA 1
ATOM 619 C C . PHE A 1 82 ? 12.838 4.450 0.283 1.00 89.94 82 PHE A C 1
ATOM 621 O O . PHE A 1 82 ? 13.030 5.559 -0.212 1.00 89.94 82 PHE A O 1
ATOM 628 N N . TYR A 1 83 ? 13.820 3.585 0.509 1.00 89.94 83 TYR A N 1
ATOM 629 C CA . TYR A 1 83 ? 15.207 3.838 0.144 1.00 89.94 83 TYR A CA 1
ATOM 630 C C . TYR A 1 83 ? 15.605 2.929 -1.023 1.00 89.94 83 TYR A C 1
ATOM 632 O O . TYR A 1 83 ? 15.554 1.706 -0.911 1.00 89.94 83 TYR A O 1
ATOM 640 N N . ARG A 1 84 ? 15.967 3.528 -2.162 1.00 84.62 84 ARG A N 1
ATOM 641 C CA . ARG A 1 84 ? 16.426 2.826 -3.369 1.00 84.62 84 ARG A CA 1
ATOM 642 C C . ARG A 1 84 ? 17.921 3.092 -3.562 1.00 84.62 84 ARG A C 1
ATOM 644 O O . ARG A 1 84 ? 18.286 4.009 -4.290 1.00 84.62 84 ARG A O 1
ATOM 651 N N . GLY A 1 85 ? 18.769 2.299 -2.916 1.00 78.62 85 GLY A N 1
ATOM 652 C CA . GLY A 1 85 ? 20.223 2.370 -3.064 1.00 78.62 85 GLY A CA 1
ATOM 653 C C . GLY A 1 85 ? 20.950 1.515 -2.030 1.00 78.62 85 GLY A C 1
ATOM 654 O O . GLY A 1 85 ? 20.406 1.218 -0.973 1.00 78.62 85 GLY A O 1
ATOM 655 N N . GLY A 1 86 ? 22.168 1.109 -2.361 1.00 71.31 86 GLY A N 1
ATOM 656 C CA . GLY A 1 86 ? 23.196 0.653 -1.431 1.00 71.31 86 GLY A CA 1
ATOM 657 C C . GLY A 1 86 ? 24.480 1.401 -1.788 1.00 71.31 86 GLY A C 1
ATOM 658 O O . GLY A 1 86 ? 24.599 1.879 -2.919 1.00 71.31 86 GLY A O 1
ATOM 659 N N . TRP A 1 87 ? 25.387 1.556 -0.829 1.00 54.84 87 TRP A N 1
ATOM 660 C CA . TRP A 1 87 ? 26.783 1.847 -1.159 1.00 54.84 87 TRP A CA 1
ATOM 661 C C . TRP A 1 87 ? 27.409 0.630 -1.840 1.00 54.84 87 TRP A C 1
ATOM 663 O O . TRP A 1 87 ? 27.036 -0.500 -1.445 1.00 54.84 87 TRP A O 1
#

Secondary structure (DSSP, 8-state):
----------SSSSSSS-S----------------PPPPSSTTS--PPPTTPPPPP-EEE-TTS-EEEHHHHHHTS-----------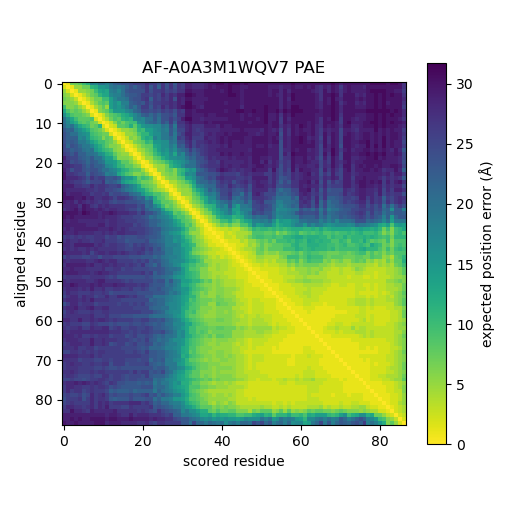

Foldseek 3Di:
DDDDDDDPPDPDPPPPDDDDDDDDDPPPPPPPVPVPDDDPDPVPDDDADPPDDDDFDWDADPVRDTDGPNVVCVVDPDDDDDDDDDD

Sequence (87 aa):
MIKRARRCATGWVVLLLILSVGWSQGDGERSHHRAAAIPNSAHEICPLLVGERVPSVTLKTVDGRPFDLSAAIARKPTVLIFYRGGW

Solvent-accessible surface area (backbone atoms only — not comparable to full-atom values): 6637 Å² total; per-residue (Å²): 137,86,83,81,86,79,85,78,92,77,76,78,85,79,80,81,82,85,79,76,89,76,86,72,81,82,80,72,79,74,74,76,76,66,76,72,77,78,59,94,46,90,81,66,64,83,80,89,56,93,90,59,78,83,74,86,47,74,45,67,45,98,88,67,44,83,36,59,49,52,67,56,48,74,75,44,96,72,89,84,82,88,80,91,81,78,136